Protein AF-A0A2C3XHD0-F1 (afdb_monomer)

Nearest PDB structures (foldseek):
  1s55-assembly1_A  TM=4.162E-01  e=2.729E-02  Mus musculus
  5bnq-assembly1_A  TM=3.839E-01  e=8.454E-02  Homo sapiens
  3mgu-assembly1_A-2  TM=3.265E-01  e=1.300E-01  Saccharomyces cerevisiae
  7f5a-assembly1_E  TM=3.620E-01  e=5.872E-01  Rattus norvegicus
  7sqc-assembly1_1A  TM=3.871E-01  e=2.138E+00  Chlamydomonas reinhardtii

Secondary structure (DSSP, 8-state):
----HHHHHHHHHHHHHHHTT-S-----BGGG--BPPTT----B--S-EETTSSB-SEEEE--SS--EEEEEE-PEEEEETTT--EEEEE-GGGEEEEEEETTT--BPPPEE-BTTEEEETTPPSS-EEEEEEEES-TTEEEEE-EEEEEE-

Solvent-accessible surface area (backbone atoms only — not comparable to full-atom values): 8257 Å² total; per-residue (Å²): 135,84,80,59,71,68,58,59,56,59,54,51,52,55,53,57,62,64,63,67,75,73,68,83,76,69,79,46,37,74,92,63,33,49,46,33,53,89,96,36,53,36,72,28,67,23,77,69,27,48,31,84,71,54,47,29,35,18,33,40,28,30,28,90,71,18,25,22,37,36,39,38,56,56,76,33,39,27,28,33,68,83,79,72,38,82,76,49,78,52,64,63,72,49,33,29,39,29,49,26,32,68,86,78,68,52,58,54,71,74,45,52,52,56,96,54,32,40,76,46,72,76,42,69,55,69,35,50,31,32,33,43,51,44,66,78,54,88,65,39,31,49,31,33,47,35,40,36,40,38,39,96

Sequence (152 aa):
MILSQEIIKKWLLVFVLCFSMFFAFFPQSEASATGGLPGHAGYVYPTNIVTEDGRWDGTLYTTSTHRNVSIHFGAVQLYNKTTKRFVRMGDLEDISFRLCNASTKACTNFKNLRNGQISFPNMKANQKYYLDVSDSYRYYYATAGGEINVDR

Mean predicted aligned error: 11.63 Å

Organism: NCBI:txid64104

Radius of gyration: 19.75 Å; Cα contacts (8 Å, |Δi|>4): 343; chains: 1; bounding box: 64×29×55 Å

Foldseek 3Di:
DPPDPVVVVVVVVVVVVVVVPPPPPLQADAVQAQEDDQPDQDKTKLPKQWAPPSHFSHKGWFAPAFAKKKKFWDWKWWAFPPVRDTDDTDDQQQKWKWKAWPVVRDIDDTDGDDPRMDMDGDHDHGTMITMHMHGPDPGTIIITIMMMGGGD

Structure (mmCIF, N/CA/C/O backbone):
data_AF-A0A2C3XHD0-F1
#
_entry.id   AF-A0A2C3XHD0-F1
#
loop_
_atom_site.group_PDB
_atom_site.id
_atom_site.type_symbol
_atom_site.label_atom_id
_atom_site.label_alt_id
_atom_site.label_comp_id
_atom_site.label_asym_id
_atom_site.label_entity_id
_atom_site.label_seq_id
_atom_site.pdbx_PDB_ins_code
_atom_site.Cartn_x
_atom_site.Cartn_y
_atom_site.Cartn_z
_atom_site.occupancy
_atom_site.B_iso_or_equiv
_atom_site.auth_seq_id
_atom_site.auth_comp_id
_atom_site.auth_asym_id
_atom_site.auth_atom_id
_atom_site.pdbx_PDB_model_num
ATOM 1 N N . MET A 1 1 ? 44.632 -9.689 34.839 1.00 44.59 1 MET A N 1
ATOM 2 C CA . MET A 1 1 ? 43.654 -8.605 34.591 1.00 44.59 1 MET A CA 1
ATOM 3 C C . MET A 1 1 ? 42.338 -9.236 34.172 1.00 44.59 1 MET A C 1
ATOM 5 O O . MET A 1 1 ? 42.217 -9.664 33.034 1.00 44.59 1 MET A O 1
ATOM 9 N N . ILE A 1 2 ? 41.389 -9.372 35.100 1.00 48.00 2 ILE A N 1
ATOM 10 C CA . ILE A 1 2 ? 40.032 -9.836 34.789 1.00 48.00 2 ILE A CA 1
ATOM 11 C C . ILE A 1 2 ? 39.258 -8.585 34.381 1.00 48.00 2 ILE A C 1
ATOM 13 O O . ILE A 1 2 ? 38.876 -7.780 35.228 1.00 48.00 2 ILE A O 1
ATOM 17 N N . LEU A 1 3 ? 39.136 -8.366 33.072 1.00 46.38 3 LEU A N 1
ATOM 18 C CA . LEU A 1 3 ? 38.316 -7.292 32.526 1.00 46.38 3 LEU A CA 1
ATOM 19 C C . LEU A 1 3 ? 36.864 -7.591 32.925 1.00 46.38 3 LEU A C 1
ATOM 21 O O . LEU A 1 3 ? 36.293 -8.600 32.515 1.00 46.38 3 LEU A O 1
ATOM 25 N N . SER A 1 4 ? 36.322 -6.763 33.816 1.00 51.81 4 SER A N 1
ATOM 26 C CA . SER A 1 4 ? 35.020 -6.965 34.445 1.00 51.81 4 SER A CA 1
ATOM 27 C C . SER A 1 4 ? 33.909 -7.105 33.396 1.00 51.81 4 SER A C 1
ATOM 29 O O . SER A 1 4 ? 33.643 -6.182 32.624 1.00 51.81 4 SER A O 1
ATOM 31 N N . GLN A 1 5 ? 33.243 -8.263 33.407 1.00 54.44 5 GLN A N 1
ATOM 32 C CA . GLN A 1 5 ? 32.060 -8.614 32.603 1.00 54.44 5 GLN A CA 1
ATOM 33 C C . GLN A 1 5 ? 30.926 -7.570 32.693 1.00 54.44 5 GLN A C 1
ATOM 35 O O . GLN A 1 5 ? 30.086 -7.473 31.798 1.00 54.44 5 GLN A O 1
ATOM 40 N N . GLU A 1 6 ? 30.927 -6.745 33.741 1.00 54.88 6 GLU A N 1
ATOM 41 C CA . GLU A 1 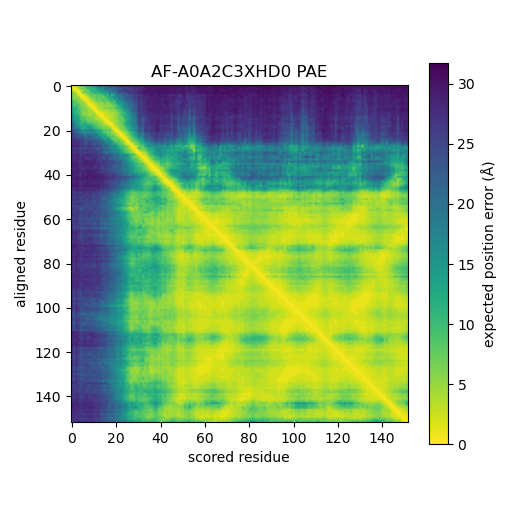6 ? 29.954 -5.673 33.969 1.00 54.88 6 GLU A CA 1
ATOM 42 C C . GLU A 1 6 ? 30.096 -4.501 32.984 1.00 54.88 6 GLU A C 1
ATOM 44 O O . GLU A 1 6 ? 29.111 -3.838 32.653 1.00 54.88 6 GLU A O 1
ATOM 49 N N . ILE A 1 7 ? 31.305 -4.249 32.467 1.00 56.25 7 ILE A N 1
ATOM 50 C CA . ILE A 1 7 ? 31.539 -3.150 31.518 1.00 56.25 7 ILE A CA 1
ATOM 51 C C . ILE A 1 7 ? 30.961 -3.522 30.148 1.00 56.25 7 ILE A C 1
ATOM 53 O O . ILE A 1 7 ? 30.258 -2.720 29.539 1.00 56.25 7 ILE A O 1
ATOM 57 N N . ILE A 1 8 ? 31.154 -4.762 29.693 1.00 55.88 8 ILE A N 1
ATOM 58 C CA . ILE A 1 8 ? 30.661 -5.216 28.383 1.00 55.88 8 ILE A CA 1
ATOM 59 C C . ILE A 1 8 ? 29.124 -5.179 28.335 1.00 55.88 8 ILE A C 1
ATOM 61 O O . ILE A 1 8 ? 28.558 -4.700 27.354 1.00 55.88 8 ILE A O 1
ATOM 65 N N . LYS A 1 9 ? 28.433 -5.580 29.413 1.00 54.16 9 LYS A N 1
ATOM 66 C CA . LYS A 1 9 ? 26.959 -5.533 29.480 1.00 54.16 9 LYS A CA 1
ATOM 67 C C . LYS A 1 9 ? 26.387 -4.116 29.404 1.00 54.16 9 LYS A C 1
ATOM 69 O O . LYS A 1 9 ? 25.390 -3.915 28.713 1.00 54.16 9 LYS A O 1
ATOM 74 N N . LYS A 1 10 ? 27.003 -3.131 30.072 1.00 54.66 10 LYS A N 1
ATOM 75 C CA . LYS A 1 10 ? 26.515 -1.737 30.056 1.00 54.66 10 LYS A CA 1
ATOM 76 C C . LYS A 1 10 ? 26.633 -1.087 28.679 1.00 54.66 10 LYS A C 1
ATOM 78 O O . LYS A 1 10 ? 25.721 -0.374 28.271 1.00 54.66 10 LYS A O 1
ATOM 83 N N . TRP A 1 11 ? 27.711 -1.365 27.951 1.00 53.81 11 TRP A N 1
ATOM 84 C CA . TRP A 1 11 ? 27.910 -0.811 26.610 1.00 53.81 11 TRP A CA 1
ATOM 85 C C . TRP A 1 11 ? 27.073 -1.529 25.542 1.00 53.81 11 TRP A C 1
ATOM 87 O O . TRP A 1 11 ? 26.573 -0.870 24.633 1.00 53.81 11 TRP A O 1
ATOM 97 N N . LEU A 1 12 ? 26.818 -2.837 25.689 1.00 54.72 12 LEU A N 1
ATOM 98 C CA . LEU A 1 12 ? 25.920 -3.579 24.794 1.00 54.72 12 LEU A CA 1
ATOM 99 C C . LEU A 1 12 ? 24.468 -3.073 24.882 1.00 54.72 12 LEU A C 1
ATOM 101 O O . LEU A 1 12 ? 23.786 -2.971 23.868 1.00 54.72 12 LEU A O 1
ATOM 105 N N . LEU A 1 13 ? 24.008 -2.708 26.085 1.00 54.12 13 LEU A N 1
ATOM 106 C CA . LEU A 1 13 ? 22.652 -2.195 26.322 1.00 54.12 13 LEU A CA 1
ATOM 107 C C . LEU A 1 13 ? 22.419 -0.829 25.660 1.00 54.12 13 LEU A C 1
ATOM 109 O O . LEU A 1 13 ? 21.367 -0.613 25.064 1.00 54.12 13 LEU A O 1
ATOM 113 N N . VAL A 1 14 ? 23.417 0.060 25.694 1.00 56.31 14 VAL A N 1
ATOM 114 C CA . VAL A 1 14 ? 23.373 1.349 24.981 1.00 56.31 14 VAL A CA 1
ATOM 115 C C . VAL A 1 14 ? 23.418 1.136 23.463 1.00 56.31 14 VAL A C 1
ATOM 117 O O . VAL A 1 14 ? 22.702 1.809 22.727 1.00 56.31 14 VAL A O 1
ATOM 120 N N . PHE A 1 15 ? 24.187 0.154 22.986 1.00 51.78 15 PHE A N 1
ATOM 121 C CA . PHE A 1 15 ? 24.278 -0.156 21.556 1.00 51.78 15 PHE A CA 1
ATOM 122 C C . PHE A 1 15 ? 22.976 -0.758 20.994 1.00 51.78 15 PHE A C 1
ATOM 124 O O . PHE A 1 15 ? 22.557 -0.396 19.897 1.00 51.78 15 PHE A O 1
ATOM 131 N N . VAL A 1 16 ? 22.287 -1.612 21.763 1.00 55.38 16 VAL A N 1
ATOM 132 C CA . VAL A 1 16 ? 20.978 -2.185 21.389 1.00 55.38 16 VAL A CA 1
ATOM 133 C C . VAL A 1 16 ? 19.855 -1.139 21.449 1.00 55.38 16 VAL A C 1
ATOM 135 O O . VAL A 1 16 ? 18.960 -1.159 20.606 1.00 55.38 16 VAL A O 1
ATOM 138 N N . LEU A 1 17 ? 19.912 -0.185 22.386 1.00 51.09 17 LEU A N 1
ATOM 139 C CA . LEU A 1 17 ? 18.944 0.918 22.466 1.00 51.09 17 LEU A CA 1
ATOM 140 C C . LEU A 1 17 ? 19.106 1.947 21.336 1.00 51.09 17 LEU A C 1
ATOM 142 O O . LEU A 1 17 ? 18.107 2.494 20.881 1.00 51.09 17 LEU A O 1
ATOM 146 N N . CYS A 1 18 ? 20.324 2.176 20.837 1.00 46.56 18 CYS A N 1
ATOM 147 C CA . CYS A 1 18 ? 20.553 3.078 19.702 1.00 46.56 18 CYS A CA 1
ATOM 148 C C . CYS A 1 18 ? 20.215 2.451 18.337 1.00 46.56 18 CYS A C 1
ATOM 150 O O . CYS A 1 18 ? 19.905 3.181 17.399 1.00 46.56 18 CYS A O 1
ATOM 152 N N . PHE A 1 19 ? 20.234 1.119 18.204 1.00 44.50 19 PHE A N 1
ATOM 153 C CA . PHE A 1 19 ? 19.927 0.451 16.930 1.00 44.50 19 PHE A CA 1
ATOM 154 C C . PHE A 1 19 ? 18.427 0.226 16.677 1.00 44.50 19 PHE A C 1
ATOM 156 O O . PHE A 1 19 ? 18.041 -0.109 15.559 1.00 44.50 19 PHE A O 1
ATOM 163 N N . SER A 1 20 ? 17.557 0.442 17.670 1.00 46.00 20 SER A N 1
ATOM 164 C CA . SER A 1 20 ? 16.101 0.320 17.493 1.00 46.00 20 SER A CA 1
ATOM 165 C C . SER A 1 20 ? 15.439 1.568 16.886 1.00 46.00 20 SER A C 1
ATOM 167 O O . SER A 1 20 ? 14.261 1.525 16.538 1.00 46.00 20 SER A O 1
ATOM 169 N N . MET A 1 21 ? 16.191 2.657 16.679 1.00 45.31 21 MET A N 1
ATOM 170 C CA . MET A 1 21 ? 15.717 3.887 16.024 1.00 45.31 21 MET A CA 1
ATOM 171 C C . MET A 1 21 ? 15.876 3.887 14.491 1.00 45.31 21 MET A C 1
ATOM 173 O O . MET A 1 21 ? 15.872 4.945 13.870 1.00 45.31 21 MET A O 1
ATOM 177 N N . PHE A 1 22 ? 15.974 2.718 13.855 1.00 43.69 22 PHE A N 1
ATOM 178 C CA . PHE A 1 22 ? 15.899 2.583 12.395 1.00 43.69 22 PHE A CA 1
ATOM 179 C C . PHE A 1 22 ? 14.638 1.829 11.959 1.00 43.69 22 PHE A C 1
ATOM 181 O O . PHE A 1 22 ? 14.687 0.908 11.151 1.00 43.69 22 PHE A O 1
ATOM 188 N N . PHE A 1 23 ? 13.473 2.250 12.448 1.00 41.38 23 PHE A N 1
ATOM 189 C CA . PHE A 1 23 ? 12.275 2.155 11.620 1.00 41.38 23 PHE A CA 1
ATOM 190 C C . PHE A 1 23 ? 12.090 3.518 10.984 1.00 41.38 23 PHE A C 1
ATOM 192 O O . PHE A 1 23 ? 11.673 4.467 11.643 1.00 41.38 23 PHE A O 1
ATOM 199 N N . ALA A 1 24 ? 12.488 3.612 9.717 1.00 40.97 24 ALA A N 1
ATOM 200 C CA . ALA A 1 24 ? 12.264 4.765 8.869 1.00 40.97 24 ALA A CA 1
ATOM 201 C C . ALA A 1 24 ? 10.762 5.092 8.846 1.00 40.97 24 ALA A C 1
ATOM 203 O O . ALA A 1 24 ? 9.999 4.575 8.034 1.00 40.97 24 ALA A O 1
ATOM 204 N N . PHE A 1 25 ? 10.332 5.941 9.777 1.00 46.97 25 PHE A N 1
ATOM 205 C CA . PHE A 1 25 ? 9.094 6.691 9.685 1.00 46.97 25 PHE A CA 1
ATOM 206 C C . PHE A 1 25 ? 9.306 7.702 8.561 1.00 46.97 25 PHE A C 1
ATOM 208 O O . PHE A 1 25 ? 9.683 8.847 8.794 1.00 46.97 25 PHE A O 1
ATOM 215 N N . PHE A 1 26 ? 9.114 7.271 7.319 1.00 52.34 26 PHE A N 1
ATOM 216 C CA . PHE A 1 26 ? 8.779 8.218 6.272 1.00 52.34 26 PHE A CA 1
ATOM 217 C C . PHE A 1 26 ? 7.381 8.733 6.619 1.00 52.34 26 PHE A C 1
ATOM 219 O O . PHE A 1 26 ? 6.459 7.918 6.712 1.00 52.34 26 PHE A O 1
ATOM 226 N N . PRO A 1 27 ? 7.183 10.036 6.891 1.00 51.12 27 PRO A N 1
ATOM 227 C CA . PRO A 1 27 ? 5.846 10.561 7.089 1.00 51.12 27 PRO A CA 1
ATOM 228 C C . PRO A 1 27 ? 5.157 10.561 5.723 1.00 51.12 27 PRO A C 1
ATOM 230 O O . PRO A 1 27 ? 5.184 11.560 5.008 1.00 51.12 27 PRO A O 1
ATOM 233 N N . GLN A 1 28 ? 4.586 9.417 5.334 1.00 59.41 28 GLN A N 1
ATOM 234 C CA . GLN A 1 28 ? 3.726 9.343 4.164 1.00 59.41 28 GLN A CA 1
ATOM 235 C C . GLN A 1 28 ? 2.593 10.354 4.360 1.00 59.41 28 GLN A C 1
ATOM 237 O O . GLN A 1 28 ? 1.892 10.338 5.379 1.00 59.41 28 GLN A O 1
ATOM 242 N N . SER A 1 29 ? 2.476 11.303 3.430 1.00 57.75 29 SER A N 1
ATOM 243 C CA . SER A 1 29 ? 1.548 12.422 3.590 1.00 57.75 29 SER A CA 1
ATOM 244 C C . SER A 1 29 ? 0.093 11.953 3.472 1.00 57.75 29 SER A C 1
ATOM 246 O O . SER A 1 29 ? -0.294 11.295 2.506 1.00 57.75 29 SER A O 1
ATOM 248 N N . GLU A 1 30 ? -0.734 12.302 4.462 1.00 57.88 30 GLU A N 1
ATOM 249 C CA . GLU A 1 30 ? -2.161 11.937 4.504 1.00 57.88 30 GLU A CA 1
ATOM 250 C C . GLU A 1 30 ? -2.997 12.707 3.465 1.00 57.88 30 GLU A C 1
ATOM 252 O O . GLU A 1 30 ? -4.070 12.256 3.074 1.00 57.88 30 GLU A O 1
ATOM 257 N N . ALA A 1 31 ? -2.493 13.853 2.989 1.00 49.56 31 ALA A N 1
ATOM 258 C CA . ALA A 1 31 ? -3.199 14.781 2.103 1.00 49.56 31 ALA A CA 1
ATOM 259 C C . ALA A 1 31 ? -3.430 14.256 0.672 1.00 49.56 31 ALA A C 1
ATOM 261 O O . ALA A 1 31 ? -4.155 14.885 -0.093 1.00 49.56 31 ALA A O 1
ATOM 262 N N . SER A 1 32 ? -2.823 13.125 0.302 1.00 49.34 32 SER A N 1
ATOM 263 C CA . SER A 1 32 ? -2.914 12.557 -1.051 1.00 49.34 32 SER A CA 1
ATOM 264 C C . SER A 1 32 ? -3.699 11.250 -1.127 1.00 49.34 32 SER A C 1
ATOM 266 O O . SER A 1 32 ? -3.946 10.752 -2.226 1.00 49.34 32 SER A O 1
ATOM 268 N N . ALA A 1 33 ? -4.096 10.694 0.019 1.00 48.44 33 ALA A N 1
ATOM 269 C CA . ALA A 1 33 ? -4.787 9.419 0.073 1.00 48.44 33 ALA A CA 1
ATOM 270 C C . ALA A 1 33 ? -6.238 9.600 -0.397 1.00 48.44 33 ALA A C 1
ATOM 272 O O . ALA A 1 33 ? -7.108 10.017 0.369 1.00 48.44 33 ALA A O 1
ATOM 273 N N . THR A 1 34 ? -6.508 9.287 -1.662 1.00 53.12 34 THR A N 1
ATOM 274 C CA . THR A 1 34 ? -7.874 9.273 -2.202 1.00 53.12 34 THR A CA 1
ATOM 275 C C . THR A 1 34 ? -8.560 7.994 -1.722 1.00 53.12 34 THR A C 1
ATOM 277 O O . THR A 1 34 ? -8.006 6.904 -1.852 1.00 53.12 34 THR A O 1
ATOM 280 N N . GLY A 1 35 ? -9.714 8.106 -1.061 1.00 59.62 35 GLY A N 1
ATOM 281 C CA . GLY A 1 35 ? -10.201 7.008 -0.228 1.00 59.62 35 GLY A CA 1
ATOM 282 C C . GLY A 1 35 ? -11.553 7.208 0.434 1.00 59.62 35 GLY A C 1
ATOM 283 O O . GLY A 1 35 ? -12.076 8.316 0.442 1.00 59.62 35 GLY A O 1
ATOM 284 N N . GLY A 1 36 ? -12.102 6.115 0.973 1.00 56.53 36 GLY A N 1
ATOM 285 C CA . GLY A 1 36 ? -13.499 5.959 1.390 1.00 56.53 36 GLY A CA 1
ATOM 286 C C . GLY A 1 36 ? -13.986 7.012 2.385 1.00 56.53 36 GLY A C 1
ATOM 287 O O . GLY A 1 36 ? -13.197 7.675 3.051 1.00 56.53 36 GLY A O 1
ATOM 288 N N . LEU A 1 37 ? -15.305 7.171 2.497 1.00 58.03 37 LEU A N 1
ATOM 289 C CA . LEU A 1 37 ? -15.910 8.153 3.397 1.00 58.03 37 LEU A CA 1
ATOM 290 C C . LEU A 1 37 ? -15.991 7.621 4.840 1.00 58.03 37 LEU A C 1
ATOM 292 O O . LEU A 1 37 ? -16.277 6.437 5.044 1.00 58.03 37 LEU A O 1
ATOM 296 N N . PRO A 1 38 ? -15.807 8.483 5.859 1.00 54.34 38 PRO A N 1
ATOM 297 C CA . PRO A 1 38 ? -16.022 8.101 7.250 1.00 54.34 38 PRO A CA 1
ATOM 298 C C . PRO A 1 38 ? -17.416 7.486 7.456 1.00 54.34 38 PRO A C 1
ATOM 300 O O . PRO A 1 38 ? -18.424 8.015 6.987 1.00 54.34 38 PRO A O 1
ATOM 303 N N . GLY A 1 39 ? -17.483 6.359 8.167 1.00 50.41 39 GLY A N 1
ATOM 304 C CA . GLY A 1 39 ? -18.748 5.700 8.517 1.00 50.41 39 GLY A CA 1
ATOM 305 C C . GLY A 1 39 ? -19.390 4.856 7.410 1.00 50.41 39 GLY A C 1
ATOM 306 O O . GLY A 1 39 ? -20.433 4.260 7.661 1.00 50.41 39 GLY A O 1
ATOM 307 N N . HIS A 1 40 ? -18.781 4.763 6.224 1.00 53.59 40 HIS A N 1
ATOM 308 C CA . HIS A 1 40 ? -19.243 3.893 5.141 1.00 53.59 40 HIS A CA 1
ATOM 309 C C . HIS A 1 40 ? -18.149 2.872 4.815 1.00 53.59 40 HIS A C 1
ATOM 311 O O . HIS A 1 40 ? -17.034 3.241 4.451 1.00 53.59 40 HIS A O 1
ATOM 317 N N . ALA A 1 41 ? -18.468 1.583 4.940 1.00 53.44 41 ALA A N 1
ATOM 318 C CA . ALA A 1 41 ? -17.664 0.543 4.309 1.00 53.44 41 ALA A CA 1
ATOM 319 C C . ALA A 1 41 ? -17.881 0.679 2.803 1.00 53.44 41 ALA A C 1
ATOM 321 O O . ALA A 1 41 ? -19.020 0.607 2.343 1.00 53.44 41 ALA A O 1
ATOM 322 N N . GLY A 1 42 ? -16.834 1.034 2.065 1.00 57.75 42 GLY A N 1
ATOM 323 C CA . GLY A 1 42 ? -17.024 1.621 0.748 1.00 57.75 42 GLY A CA 1
ATOM 324 C C . GLY A 1 42 ? -15.906 1.321 -0.227 1.00 57.75 42 GLY A C 1
ATOM 325 O O . GLY A 1 42 ? -14.728 1.347 0.125 1.00 57.75 42 GLY A O 1
ATOM 326 N N . TYR A 1 43 ? -16.361 1.077 -1.451 1.00 52.25 43 TYR A N 1
ATOM 327 C CA . TYR A 1 43 ? -15.613 0.915 -2.683 1.00 52.25 43 TYR A CA 1
ATOM 328 C C . TYR A 1 43 ? -14.807 2.179 -2.999 1.00 52.25 43 TYR A C 1
ATOM 330 O O . TYR A 1 43 ? -15.369 3.276 -3.045 1.00 52.25 43 TYR A O 1
ATOM 338 N N . VAL A 1 44 ? -13.507 2.046 -3.253 1.00 62.28 44 VAL A N 1
ATOM 339 C CA . VAL A 1 44 ? -12.645 3.170 -3.642 1.00 62.28 44 VAL A CA 1
ATOM 340 C C . VAL A 1 44 ? -11.858 2.804 -4.886 1.00 62.28 44 VAL A C 1
ATOM 342 O O . VAL A 1 44 ? -11.195 1.773 -4.904 1.00 62.28 44 VAL A O 1
ATOM 345 N N . TYR A 1 45 ? -11.867 3.700 -5.872 1.00 58.72 45 TYR A N 1
ATOM 346 C CA . TYR A 1 45 ? -10.907 3.704 -6.970 1.00 58.72 45 TYR A CA 1
ATOM 347 C C . TYR A 1 45 ? -9.760 4.664 -6.636 1.00 58.72 45 TYR A C 1
ATOM 349 O O . TYR A 1 45 ? -9.878 5.863 -6.908 1.00 58.72 45 TYR A O 1
ATOM 357 N N . PRO A 1 46 ? -8.659 4.217 -6.013 1.00 61.28 46 PRO A N 1
ATOM 358 C CA . PRO A 1 46 ? -7.449 5.019 -6.007 1.00 61.28 46 PRO A CA 1
ATOM 359 C C . PRO A 1 46 ? -6.975 5.173 -7.461 1.00 61.28 46 PRO A C 1
ATOM 361 O O . PRO A 1 46 ? -6.496 4.232 -8.093 1.00 61.28 46 PRO A O 1
ATOM 364 N N . THR A 1 47 ? -7.181 6.365 -8.023 1.00 56.41 47 THR A N 1
ATOM 365 C CA . THR A 1 47 ? -6.889 6.667 -9.434 1.00 56.41 47 THR A CA 1
ATOM 366 C C . THR A 1 47 ? -5.423 7.005 -9.688 1.00 56.41 47 THR A C 1
ATOM 368 O O . THR A 1 47 ? -5.024 7.094 -10.842 1.00 56.41 47 THR A O 1
ATOM 371 N N . ASN A 1 48 ? -4.622 7.188 -8.634 1.00 65.31 48 ASN A N 1
ATOM 372 C CA . ASN A 1 48 ? -3.216 7.578 -8.724 1.00 65.31 48 ASN A CA 1
ATOM 373 C C . ASN A 1 48 ? -2.388 6.878 -7.637 1.00 65.31 48 ASN A C 1
ATOM 375 O O . ASN A 1 48 ? -1.832 7.541 -6.766 1.00 65.31 48 ASN A O 1
ATOM 379 N N . ILE A 1 49 ? -2.340 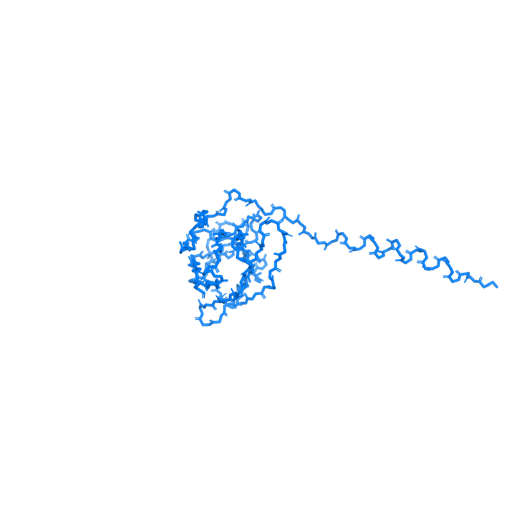5.543 -7.663 1.00 75.81 49 ILE A N 1
ATOM 380 C CA . ILE A 1 49 ? -1.366 4.799 -6.851 1.00 75.81 49 ILE A CA 1
ATOM 381 C C . ILE A 1 49 ? 0.002 5.046 -7.467 1.00 75.81 49 ILE A C 1
ATOM 383 O O . ILE A 1 49 ? 0.171 4.833 -8.670 1.00 75.81 49 ILE A O 1
ATOM 387 N N . VAL A 1 50 ? 0.950 5.533 -6.674 1.00 80.88 50 VAL A N 1
ATOM 388 C CA . VAL A 1 50 ? 2.322 5.790 -7.111 1.00 80.88 50 VAL A CA 1
ATOM 389 C C . VAL A 1 50 ? 3.228 5.330 -5.992 1.00 80.88 50 VAL A C 1
ATOM 391 O O . VAL A 1 50 ? 3.339 5.968 -4.951 1.00 80.88 50 VAL A O 1
ATOM 394 N N . THR A 1 51 ? 3.897 4.214 -6.228 1.00 82.62 51 THR A N 1
ATOM 395 C CA . THR A 1 51 ? 4.718 3.591 -5.202 1.00 82.62 51 THR A CA 1
ATOM 396 C C . THR A 1 51 ? 5.881 4.482 -4.780 1.00 82.62 51 THR A C 1
ATOM 398 O O . THR A 1 51 ? 6.462 5.211 -5.585 1.00 82.62 51 THR A O 1
ATOM 401 N N . GLU A 1 52 ? 6.251 4.404 -3.500 1.00 79.38 52 GLU A N 1
ATOM 402 C CA . GLU A 1 52 ? 7.457 5.042 -2.949 1.00 79.38 52 GLU A CA 1
ATOM 403 C C . GLU A 1 52 ? 7.560 6.568 -3.174 1.00 79.38 52 GLU A C 1
ATOM 405 O O . GLU A 1 52 ? 8.655 7.139 -3.168 1.00 79.38 52 GLU A O 1
ATOM 410 N N . ASP A 1 53 ? 6.437 7.261 -3.363 1.00 74.12 53 ASP A N 1
ATOM 411 C CA . ASP A 1 53 ? 6.398 8.711 -3.593 1.00 74.12 53 ASP A CA 1
ATOM 412 C C . ASP A 1 53 ? 6.323 9.537 -2.290 1.00 74.12 53 ASP A C 1
ATOM 414 O O . ASP A 1 53 ? 6.268 10.771 -2.313 1.00 74.12 53 ASP A O 1
ATOM 418 N N . GLY A 1 54 ? 6.349 8.859 -1.137 1.00 75.25 54 GLY A N 1
ATOM 419 C CA . GLY A 1 54 ? 6.209 9.478 0.180 1.00 75.25 54 GLY A CA 1
ATOM 420 C C . GLY A 1 54 ? 4.770 9.880 0.507 1.00 75.25 54 GLY A C 1
ATOM 421 O O . GLY A 1 54 ? 4.544 10.751 1.353 1.00 75.25 54 GLY A O 1
ATOM 422 N N . ARG A 1 55 ? 3.778 9.275 -0.147 1.00 81.00 55 ARG A N 1
ATOM 423 C CA . ARG A 1 55 ? 2.353 9.476 0.111 1.00 81.00 55 ARG A CA 1
ATOM 424 C C . ARG A 1 55 ? 1.677 8.131 0.362 1.00 81.00 55 ARG A C 1
ATOM 426 O O . ARG A 1 55 ? 2.248 7.081 0.095 1.00 81.00 55 ARG A O 1
ATOM 433 N N . TRP A 1 56 ? 0.495 8.171 0.972 1.00 82.38 56 TRP A N 1
ATOM 434 C CA . TRP A 1 56 ? -0.344 6.978 1.065 1.00 82.38 56 TRP A CA 1
ATOM 435 C C . TRP A 1 56 ? -1.150 6.832 -0.220 1.00 82.38 56 TRP A C 1
ATOM 437 O O . TRP A 1 56 ? -1.764 7.796 -0.683 1.00 82.38 56 TRP A O 1
ATOM 447 N N . ASP A 1 57 ? -1.210 5.611 -0.732 1.00 81.12 57 ASP A N 1
ATOM 448 C CA . ASP A 1 57 ? -1.839 5.281 -2.011 1.00 81.12 57 ASP A CA 1
ATOM 449 C C . ASP A 1 57 ? -3.370 5.213 -1.940 1.00 81.12 57 ASP A C 1
ATOM 451 O O . ASP A 1 57 ? -4.062 5.222 -2.957 1.00 81.12 57 ASP A O 1
ATOM 455 N N . GLY A 1 58 ? -3.930 5.157 -0.729 1.00 80.75 58 GLY A N 1
ATOM 456 C CA . GLY A 1 58 ? -5.373 5.141 -0.525 1.00 80.75 58 GLY A CA 1
ATOM 457 C C . GLY A 1 58 ? -5.790 5.209 0.939 1.00 80.75 58 GLY A C 1
ATOM 458 O O . GLY A 1 58 ? -4.982 5.049 1.853 1.00 80.75 58 GLY A O 1
ATOM 459 N N . THR A 1 59 ? -7.079 5.452 1.168 1.00 84.06 59 THR A N 1
ATOM 460 C CA . THR A 1 59 ? -7.705 5.407 2.502 1.00 84.06 59 THR A CA 1
ATOM 461 C C . THR A 1 59 ? -8.966 4.548 2.467 1.00 84.06 59 THR A C 1
ATOM 463 O O . THR A 1 59 ? -9.721 4.587 1.499 1.00 84.06 59 THR A O 1
ATOM 466 N N . LEU A 1 60 ? -9.240 3.819 3.547 1.00 86.44 60 LEU A N 1
ATOM 467 C CA . LEU A 1 60 ? -10.494 3.090 3.735 1.00 86.44 60 LEU A CA 1
ATOM 468 C C . LEU A 1 60 ? -10.949 3.105 5.197 1.00 86.44 60 LEU A C 1
ATOM 470 O O . LEU A 1 60 ? -10.149 3.318 6.113 1.00 86.44 6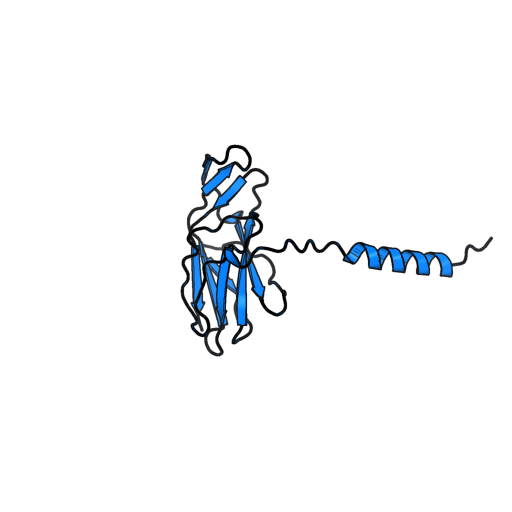0 LEU A O 1
ATOM 474 N N . TYR A 1 61 ? -12.238 2.835 5.407 1.00 87.56 61 TYR A N 1
ATOM 475 C CA . TYR A 1 61 ? -12.854 2.724 6.726 1.00 87.56 61 TYR A CA 1
ATOM 476 C C . TYR A 1 61 ? -13.519 1.360 6.890 1.00 87.56 61 TYR A C 1
ATOM 478 O O . TYR A 1 61 ? -14.264 0.910 6.022 1.00 87.56 61 TYR A O 1
ATOM 486 N N . THR A 1 62 ? -13.266 0.714 8.023 1.00 87.06 62 THR A N 1
ATOM 487 C CA . THR A 1 62 ? -13.986 -0.492 8.445 1.00 87.06 62 THR A CA 1
ATOM 488 C C . THR A 1 62 ? -15.170 -0.115 9.327 1.00 87.06 62 THR A C 1
ATOM 490 O O . THR A 1 62 ? -15.153 0.910 10.012 1.00 87.06 62 THR A O 1
ATOM 493 N N . THR A 1 63 ? -16.187 -0.972 9.375 1.00 86.69 63 THR A N 1
ATOM 494 C CA . THR A 1 63 ? -17.327 -0.842 10.300 1.00 86.69 63 THR A CA 1
ATOM 495 C C . THR A 1 63 ? -17.401 -2.057 11.226 1.00 86.69 63 THR A C 1
ATOM 497 O O . THR A 1 63 ? -16.571 -2.963 11.145 1.00 86.69 63 THR A O 1
ATOM 500 N N . SER A 1 64 ? -18.374 -2.098 12.137 1.00 88.25 64 SER A N 1
ATOM 501 C CA . SER A 1 64 ? -18.631 -3.282 12.970 1.00 88.25 64 SER A CA 1
ATOM 502 C C . SER A 1 64 ? -19.010 -4.519 12.154 1.00 88.25 64 SER A C 1
ATOM 504 O O . SER A 1 64 ? -18.691 -5.632 12.569 1.00 88.25 64 SER A O 1
ATOM 506 N N . THR A 1 65 ? -19.654 -4.327 11.002 1.00 87.56 65 THR A N 1
ATOM 507 C CA . THR A 1 65 ? -20.181 -5.404 10.155 1.00 87.56 65 THR A CA 1
ATOM 508 C C . THR A 1 65 ? -19.392 -5.630 8.877 1.00 87.56 65 THR A C 1
ATOM 510 O O . THR A 1 65 ? -19.613 -6.659 8.259 1.00 87.56 65 THR A O 1
ATOM 513 N N . HIS A 1 66 ? -18.506 -4.707 8.488 1.00 88.56 66 HIS A N 1
ATOM 514 C CA . HIS A 1 66 ? -17.666 -4.811 7.293 1.00 88.56 66 HIS A CA 1
ATOM 515 C C . HIS A 1 66 ? -16.206 -4.611 7.669 1.00 88.56 66 HIS A C 1
ATOM 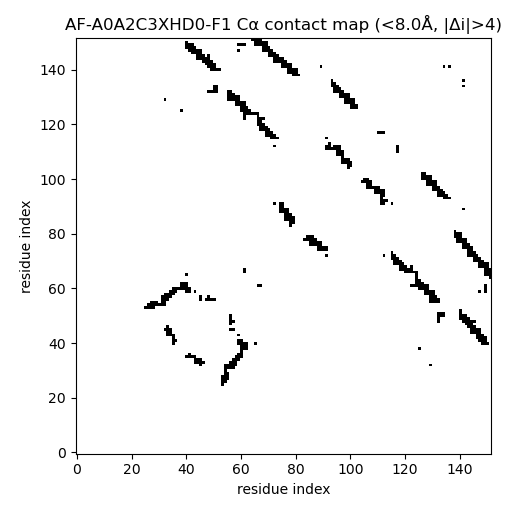517 O O . HIS A 1 66 ? -15.759 -3.491 7.954 1.00 88.56 66 HIS A O 1
ATOM 523 N N . ARG A 1 67 ? -15.494 -5.731 7.762 1.00 90.44 67 ARG A N 1
ATOM 524 C CA . ARG A 1 67 ? -14.148 -5.806 8.337 1.00 90.44 67 ARG A CA 1
ATOM 525 C C . ARG A 1 67 ? -13.155 -6.518 7.431 1.00 90.44 67 ARG A C 1
ATOM 527 O O . ARG A 1 67 ? -11.968 -6.537 7.753 1.00 90.44 67 ARG A O 1
ATOM 534 N N . ASN A 1 68 ? -13.618 -7.098 6.334 1.00 91.19 68 ASN A N 1
ATOM 535 C CA . ASN A 1 68 ? -12.769 -7.768 5.370 1.00 91.19 68 ASN A CA 1
ATOM 536 C C . ASN A 1 68 ? -12.430 -6.779 4.262 1.00 91.19 68 ASN A C 1
ATOM 538 O O . ASN A 1 68 ? -13.319 -6.191 3.664 1.00 91.19 68 ASN A O 1
ATOM 542 N N . VAL A 1 69 ? -11.143 -6.554 4.015 1.00 89.19 69 VAL A N 1
ATOM 543 C CA . VAL A 1 69 ? -10.709 -5.656 2.942 1.00 89.19 69 VAL A CA 1
ATOM 544 C C . VAL A 1 69 ? -10.166 -6.489 1.800 1.00 89.19 69 VAL A C 1
ATOM 546 O O . VAL A 1 69 ? -9.246 -7.281 2.001 1.00 89.19 69 VAL A O 1
ATOM 549 N N . SER A 1 70 ? -10.703 -6.276 0.610 1.00 89.25 70 SER A N 1
ATOM 550 C CA . SER A 1 70 ? -10.235 -6.890 -0.624 1.00 89.25 70 SER A CA 1
ATOM 551 C C . SER A 1 70 ? -9.693 -5.798 -1.536 1.00 89.25 70 SER A C 1
ATOM 553 O O . SER A 1 70 ? -10.333 -4.769 -1.713 1.00 89.25 70 SER A O 1
ATOM 555 N N . ILE A 1 71 ? -8.511 -5.996 -2.107 1.00 86.06 71 ILE A N 1
ATOM 556 C CA . ILE A 1 71 ? -7.935 -5.061 -3.075 1.00 86.06 71 ILE A CA 1
ATOM 557 C C . ILE A 1 71 ? -7.788 -5.799 -4.394 1.00 86.06 71 ILE A C 1
ATOM 559 O O . ILE A 1 71 ? -7.233 -6.899 -4.439 1.00 86.06 71 ILE A O 1
ATOM 563 N N . HIS A 1 72 ? -8.300 -5.184 -5.449 1.00 83.06 72 HIS A N 1
ATOM 564 C CA . HIS A 1 72 ? -8.115 -5.593 -6.828 1.00 83.06 72 HIS A CA 1
ATOM 565 C C . HIS A 1 72 ? -7.206 -4.575 -7.492 1.00 83.06 72 HIS A C 1
ATOM 567 O O . HIS A 1 72 ? -7.291 -3.374 -7.226 1.00 83.06 72 HIS A O 1
ATOM 573 N N . PHE A 1 73 ? -6.309 -5.050 -8.340 1.00 77.44 73 PHE A N 1
ATOM 574 C CA . PHE A 1 73 ? -5.322 -4.178 -8.948 1.00 77.44 73 PHE A CA 1
ATOM 575 C C . PHE A 1 73 ? -5.151 -4.518 -10.418 1.00 77.44 73 PHE A C 1
ATOM 577 O O . PHE A 1 73 ? -4.985 -5.685 -10.779 1.00 77.44 73 PHE A O 1
ATOM 584 N N . GLY A 1 74 ? -5.253 -3.488 -11.256 1.00 76.69 74 GLY A N 1
ATOM 585 C CA . GLY A 1 74 ? -5.117 -3.598 -12.700 1.00 76.69 74 GLY A CA 1
ATOM 586 C C . GLY A 1 74 ? -3.669 -3.467 -13.159 1.00 76.69 74 GLY A C 1
ATOM 587 O O . GLY A 1 74 ? -2.744 -3.416 -12.357 1.00 76.69 74 GLY A O 1
ATOM 588 N N . ALA A 1 75 ? -3.477 -3.399 -14.476 1.00 80.38 75 ALA A N 1
ATOM 589 C CA . ALA A 1 75 ? -2.161 -3.383 -15.105 1.00 80.38 75 ALA A CA 1
ATOM 590 C C . ALA A 1 75 ? -1.246 -2.254 -14.586 1.00 80.38 75 ALA A C 1
ATOM 592 O O . ALA A 1 75 ? -1.671 -1.105 -14.481 1.00 80.38 75 ALA A O 1
ATOM 593 N N . VAL A 1 76 ? 0.025 -2.584 -14.330 1.00 86.00 76 VAL A N 1
ATOM 594 C CA . VAL A 1 76 ? 1.033 -1.670 -13.770 1.00 86.00 76 VAL A CA 1
ATOM 595 C C . VAL A 1 76 ? 1.811 -0.982 -14.878 1.00 86.00 76 VAL A C 1
ATOM 597 O O . VAL A 1 76 ? 2.355 -1.627 -15.771 1.00 86.00 76 VAL A 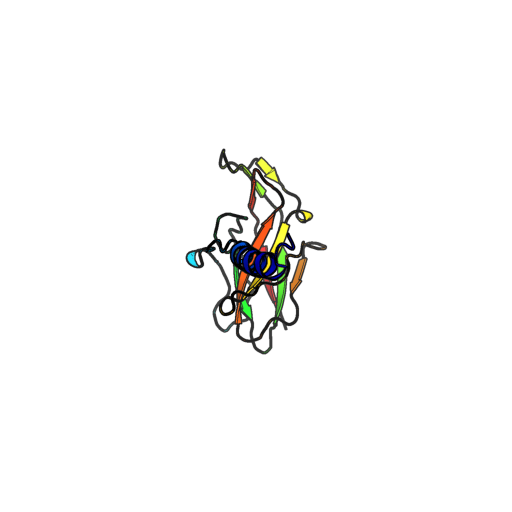O 1
ATOM 600 N N . GLN A 1 77 ? 1.925 0.334 -14.786 1.00 88.81 77 GLN A N 1
ATOM 601 C CA . GLN A 1 77 ? 2.764 1.157 -15.641 1.00 88.81 77 GLN A CA 1
ATOM 602 C C . GLN A 1 77 ? 4.025 1.582 -14.890 1.00 88.81 77 GLN A C 1
ATOM 604 O O . GLN A 1 77 ? 3.958 2.023 -13.745 1.00 88.81 77 GLN A O 1
ATOM 609 N N . LEU A 1 78 ? 5.184 1.483 -15.545 1.00 90.56 78 LEU A N 1
ATOM 610 C CA . LEU A 1 78 ? 6.463 1.891 -14.972 1.00 90.56 78 LEU A CA 1
ATOM 611 C C . LEU A 1 78 ? 6.908 3.241 -15.530 1.00 90.56 78 LEU A C 1
ATOM 613 O O . LEU A 1 78 ? 7.124 3.405 -16.738 1.00 90.56 78 LEU A O 1
ATOM 617 N N . TYR A 1 79 ? 7.108 4.192 -14.621 1.00 89.75 79 TYR A N 1
ATOM 618 C CA . TYR A 1 79 ? 7.609 5.533 -14.902 1.00 89.75 79 TYR A CA 1
ATOM 619 C C . TYR A 1 79 ? 9.053 5.654 -14.435 1.00 89.75 79 TYR A C 1
ATOM 621 O O . TYR A 1 79 ? 9.364 5.419 -13.273 1.00 89.75 79 TYR A O 1
ATOM 629 N N . ASN A 1 80 ? 9.965 6.042 -15.322 1.00 89.94 80 ASN A N 1
ATOM 630 C CA . ASN A 1 80 ? 11.367 6.216 -14.949 1.00 89.94 80 ASN A CA 1
ATOM 631 C C . ASN A 1 80 ? 11.521 7.370 -13.943 1.00 89.94 80 ASN A C 1
ATOM 633 O O . ASN A 1 80 ? 11.106 8.501 -14.218 1.00 89.94 80 ASN A O 1
ATOM 637 N N . LYS A 1 81 ? 12.159 7.099 -12.796 1.00 86.62 81 LYS A N 1
ATOM 638 C CA . LYS A 1 81 ? 12.319 8.079 -11.708 1.00 86.62 81 LYS A CA 1
ATOM 639 C C . LYS A 1 81 ? 13.107 9.322 -12.141 1.00 86.62 81 LYS A C 1
ATOM 641 O O . LYS A 1 81 ? 12.818 10.409 -11.640 1.00 86.62 81 LYS A O 1
ATOM 646 N N . THR A 1 82 ? 14.043 9.182 -13.080 1.00 88.00 82 THR A N 1
ATOM 647 C CA . THR A 1 82 ? 14.902 10.264 -13.583 1.00 88.00 82 THR A CA 1
ATOM 648 C C . THR A 1 82 ? 14.2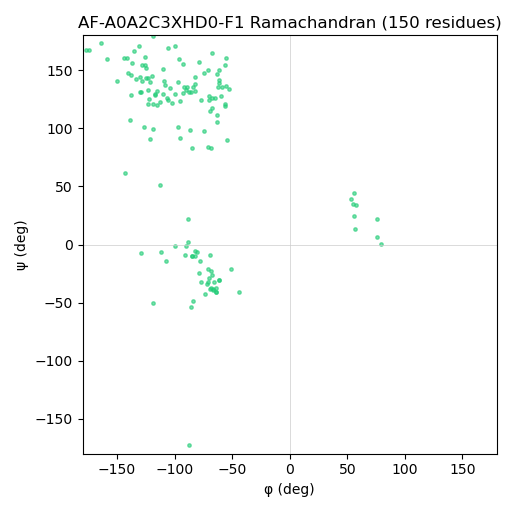38 11.041 -14.712 1.00 88.00 82 THR A C 1
ATOM 650 O O . THR A 1 82 ? 14.125 12.260 -14.637 1.00 88.00 82 THR A O 1
ATOM 653 N N . THR A 1 83 ? 13.782 10.354 -15.762 1.00 89.38 83 THR A N 1
ATOM 654 C CA . THR A 1 83 ? 13.251 11.018 -16.966 1.00 89.38 83 THR A CA 1
ATOM 655 C C . THR A 1 83 ? 11.776 11.388 -16.853 1.00 89.38 83 THR A C 1
ATOM 657 O O . THR A 1 83 ? 11.274 12.106 -17.715 1.00 89.38 83 THR A O 1
ATOM 660 N N . LYS A 1 84 ? 11.082 10.912 -15.807 1.00 83.94 84 LYS A N 1
ATOM 661 C CA . LYS A 1 84 ? 9.654 11.154 -15.537 1.00 83.94 84 LYS A CA 1
ATOM 662 C C . LYS A 1 84 ? 8.745 10.773 -16.712 1.00 83.94 84 LYS A C 1
ATOM 664 O O . LYS A 1 84 ? 7.736 11.420 -16.971 1.00 83.94 84 LYS A O 1
ATOM 669 N N . ARG A 1 85 ? 9.112 9.715 -17.439 1.00 87.50 85 ARG A N 1
ATOM 670 C CA . ARG A 1 85 ? 8.367 9.200 -18.595 1.00 87.50 85 ARG A CA 1
ATOM 671 C C . ARG A 1 85 ? 7.919 7.769 -18.359 1.00 87.50 85 ARG A C 1
ATOM 673 O O . ARG A 1 85 ? 8.664 6.989 -17.763 1.00 87.50 85 ARG A O 1
ATOM 680 N N . PHE A 1 86 ? 6.742 7.438 -18.884 1.00 88.81 86 PHE A N 1
ATOM 681 C CA . PHE A 1 86 ? 6.324 6.053 -19.054 1.00 88.81 86 PHE A CA 1
ATOM 682 C C . PHE A 1 86 ? 7.334 5.325 -19.943 1.00 88.81 86 PHE A C 1
ATOM 684 O O . PHE A 1 86 ? 7.775 5.870 -20.959 1.00 88.81 86 PHE A O 1
ATOM 691 N N . VAL A 1 87 ? 7.705 4.110 -19.548 1.00 90.44 87 VAL A N 1
ATOM 692 C CA . VAL A 1 87 ? 8.671 3.295 -20.295 1.00 90.44 87 VAL A CA 1
ATOM 693 C C . VAL A 1 87 ? 8.045 1.995 -20.772 1.00 90.44 87 VAL A C 1
ATOM 695 O O . VAL A 1 87 ? 8.190 1.645 -21.940 1.00 90.44 87 VAL A O 1
ATOM 698 N N . ARG A 1 88 ? 7.390 1.260 -19.870 1.00 90.31 88 ARG A N 1
ATOM 699 C CA . ARG A 1 88 ? 6.801 -0.053 -20.153 1.00 90.31 88 ARG A CA 1
ATOM 700 C C . ARG A 1 88 ? 5.795 -0.456 -19.078 1.00 90.31 88 ARG A C 1
ATOM 702 O O . ARG A 1 88 ? 5.700 0.197 -18.040 1.00 90.31 88 ARG A O 1
ATOM 709 N N . MET A 1 89 ? 5.109 -1.567 -19.316 1.00 89.94 89 MET A N 1
ATOM 710 C CA . MET A 1 89 ? 4.313 -2.246 -18.296 1.00 89.94 89 MET A CA 1
ATOM 711 C C . MET A 1 89 ? 5.215 -2.996 -17.306 1.00 89.94 89 MET A C 1
ATOM 713 O O . MET A 1 89 ? 6.302 -3.449 -17.678 1.00 89.94 89 MET A O 1
ATOM 717 N N . GLY A 1 90 ? 4.770 -3.079 -16.056 1.00 87.44 90 GLY A N 1
ATOM 718 C CA . GLY A 1 90 ? 5.366 -3.892 -14.999 1.00 87.44 90 GLY A CA 1
ATOM 719 C C . GLY A 1 90 ? 4.530 -5.135 -14.700 1.00 87.44 90 GLY A C 1
ATOM 720 O O . GLY A 1 90 ? 3.388 -5.256 -15.149 1.00 87.44 90 GLY A O 1
ATOM 721 N N . ASP A 1 91 ? 5.109 -6.029 -13.913 1.00 88.00 91 ASP A N 1
ATOM 722 C CA . ASP A 1 91 ? 4.494 -7.259 -13.441 1.00 88.00 91 ASP A CA 1
ATOM 723 C C . ASP A 1 91 ? 3.760 -7.018 -12.118 1.00 88.00 91 ASP A C 1
ATOM 725 O O . ASP A 1 91 ? 4.262 -6.373 -11.198 1.00 88.00 91 ASP A O 1
ATOM 729 N N . LEU A 1 92 ? 2.546 -7.559 -12.003 1.00 83.81 92 LEU A N 1
ATOM 730 C CA . LEU A 1 92 ? 1.732 -7.412 -10.790 1.00 83.81 92 LEU A CA 1
ATOM 731 C C . LEU A 1 92 ? 2.326 -8.139 -9.584 1.00 83.81 92 LEU A C 1
ATOM 733 O O . LEU A 1 92 ? 2.065 -7.758 -8.446 1.00 83.81 92 LEU A O 1
ATOM 737 N N . GLU A 1 93 ? 3.109 -9.188 -9.830 1.00 85.81 93 GLU A N 1
ATOM 738 C CA . GLU A 1 93 ? 3.753 -9.979 -8.781 1.00 85.81 93 GLU A CA 1
ATOM 739 C C . GLU A 1 93 ? 4.844 -9.194 -8.047 1.00 85.81 93 GLU A C 1
ATOM 741 O O . GLU A 1 93 ? 5.126 -9.488 -6.885 1.00 85.81 93 GLU A O 1
ATOM 746 N N . ASP A 1 94 ? 5.395 -8.162 -8.688 1.00 89.06 94 ASP A N 1
ATOM 747 C CA . ASP A 1 94 ? 6.371 -7.248 -8.099 1.00 89.06 94 ASP A CA 1
ATOM 748 C C . ASP A 1 94 ? 5.729 -6.171 -7.222 1.00 89.06 94 ASP A C 1
ATOM 750 O O . ASP A 1 94 ? 6.448 -5.422 -6.562 1.00 89.06 94 ASP A O 1
ATOM 754 N N . ILE A 1 95 ? 4.393 -6.088 -7.186 1.00 87.44 95 ILE A N 1
ATOM 755 C CA . ILE A 1 95 ? 3.665 -5.118 -6.371 1.00 87.44 95 ILE A CA 1
ATOM 756 C C . ILE A 1 95 ? 3.165 -5.770 -5.085 1.00 87.44 95 ILE A C 1
ATOM 758 O O . ILE A 1 95 ? 2.514 -6.819 -5.074 1.00 87.44 95 ILE A O 1
ATOM 762 N N . SER A 1 96 ? 3.457 -5.102 -3.977 1.00 90.81 96 SER A N 1
ATOM 763 C CA . SER A 1 96 ? 3.123 -5.526 -2.627 1.00 90.81 96 SER A CA 1
ATOM 764 C C . SER A 1 96 ? 2.263 -4.484 -1.927 1.00 90.81 96 SER A C 1
ATOM 766 O O . SER A 1 96 ? 2.522 -3.288 -2.000 1.00 90.81 96 SER A O 1
ATOM 768 N N . PHE A 1 97 ? 1.268 -4.950 -1.182 1.00 89.81 97 PHE A N 1
ATOM 769 C CA . PHE A 1 97 ? 0.284 -4.114 -0.501 1.00 89.81 97 PHE A CA 1
ATOM 770 C C . PHE A 1 97 ? 0.289 -4.409 0.992 1.00 89.81 97 PHE A C 1
ATOM 772 O O . PHE A 1 97 ? 0.385 -5.569 1.412 1.00 89.81 97 PHE A O 1
ATOM 779 N N . ARG A 1 98 ? 0.106 -3.374 1.807 1.00 93.06 98 ARG A N 1
ATOM 780 C CA . ARG A 1 98 ? -0.238 -3.519 3.224 1.00 93.06 98 ARG A CA 1
ATOM 781 C C . ARG A 1 98 ? -1.236 -2.457 3.655 1.00 93.06 98 ARG A C 1
ATOM 783 O O . ARG A 1 98 ? -1.365 -1.408 3.033 1.00 93.06 98 ARG A O 1
ATOM 790 N N . LEU A 1 99 ? -1.916 -2.730 4.763 1.00 91.94 99 LEU A N 1
ATOM 791 C CA . LEU A 1 99 ? -2.822 -1.781 5.397 1.00 91.94 99 LEU A CA 1
ATOM 792 C C . LEU A 1 99 ? -2.233 -1.304 6.717 1.00 91.94 99 LEU A C 1
ATOM 794 O O . LEU A 1 99 ? -1.866 -2.117 7.568 1.00 91.94 99 LEU A O 1
ATOM 798 N N . CYS A 1 100 ? -2.198 0.009 6.905 1.00 92.62 100 CYS A N 1
ATOM 799 C CA . CYS A 1 100 ? -1.693 0.653 8.110 1.00 92.62 100 CYS A CA 1
ATOM 800 C C . CYS A 1 100 ? -2.830 1.347 8.856 1.00 92.62 100 CYS A C 1
ATOM 802 O O . CYS A 1 100 ? -3.529 2.192 8.303 1.00 92.62 100 CYS A O 1
ATOM 804 N N . ASN A 1 101 ? -3.047 0.989 10.122 1.00 92.81 101 ASN A N 1
ATOM 805 C CA . ASN A 1 101 ? -4.069 1.627 10.948 1.00 92.81 101 ASN A CA 1
ATOM 806 C C . ASN A 1 101 ? -3.674 3.085 11.224 1.00 92.81 101 ASN A C 1
ATOM 808 O O . ASN A 1 101 ? -2.591 3.352 11.747 1.00 92.81 101 ASN A O 1
ATOM 812 N N . ALA A 1 102 ? -4.564 4.027 10.912 1.00 90.19 102 ALA A N 1
ATOM 813 C CA . ALA A 1 102 ? -4.261 5.451 11.010 1.00 90.19 102 ALA A CA 1
ATOM 814 C C . ALA A 1 102 ? -4.029 5.922 12.457 1.00 90.19 102 ALA A C 1
ATOM 816 O O . ALA A 1 102 ? -3.221 6.826 12.675 1.00 90.19 102 ALA A O 1
ATOM 817 N N . SER A 1 103 ? -4.705 5.307 13.434 1.00 89.94 103 SER A N 1
ATOM 818 C CA . SER A 1 103 ? -4.630 5.672 14.853 1.00 89.94 103 SER A CA 1
ATOM 819 C C . SER A 1 103 ? -3.441 5.023 15.554 1.00 89.94 103 SER A C 1
ATOM 821 O O . SER A 1 103 ? -2.689 5.702 16.242 1.00 89.94 103 SER A O 1
ATOM 823 N N . THR A 1 104 ? -3.246 3.714 15.379 1.00 91.81 104 THR A N 1
ATOM 824 C CA . THR A 1 104 ? -2.189 2.972 16.087 1.00 91.81 104 THR A CA 1
ATOM 825 C C . THR A 1 104 ? -0.871 2.923 15.327 1.00 91.81 104 THR A C 1
ATOM 827 O O . THR A 1 104 ? 0.106 2.416 15.867 1.00 91.81 104 THR A O 1
ATOM 830 N N . LYS A 1 105 ? -0.848 3.365 14.062 1.00 87.75 105 LYS A N 1
ATOM 831 C CA . LYS A 1 105 ? 0.298 3.272 13.137 1.00 87.75 105 LYS A CA 1
ATOM 832 C C . LYS A 1 105 ? 0.817 1.843 12.912 1.00 87.75 105 LYS A C 1
ATOM 834 O O . LYS A 1 105 ? 1.884 1.648 12.344 1.00 87.75 105 LYS A O 1
ATOM 839 N N . ALA A 1 106 ? 0.052 0.834 13.329 1.00 91.94 106 ALA A N 1
ATOM 840 C CA . ALA A 1 106 ? 0.398 -0.567 13.135 1.00 91.94 106 ALA A CA 1
ATOM 841 C C . ALA A 1 106 ? -0.006 -1.000 11.725 1.00 91.94 106 ALA A C 1
ATOM 843 O O . ALA A 1 106 ? -1.147 -0.765 11.316 1.00 91.94 106 ALA A O 1
ATOM 844 N N . CYS A 1 107 ? 0.905 -1.658 11.016 1.00 92.94 107 CYS A N 1
ATOM 845 C CA . CYS A 1 107 ? 0.671 -2.150 9.665 1.00 92.94 107 CYS A CA 1
ATOM 846 C C . CYS A 1 107 ? 0.582 -3.673 9.629 1.00 92.94 107 CYS A C 1
ATOM 848 O O . CYS A 1 1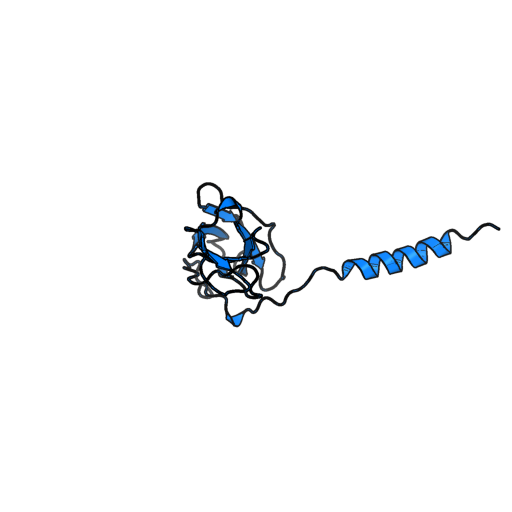07 ? 1.208 -4.369 10.429 1.00 92.94 107 CYS A O 1
ATOM 850 N N . THR A 1 108 ? -0.178 -4.194 8.672 1.00 95.50 108 THR A N 1
ATOM 851 C CA . THR A 1 108 ? -0.075 -5.602 8.292 1.00 95.50 108 THR A CA 1
ATOM 852 C C . THR A 1 108 ? 1.276 -5.870 7.630 1.00 95.50 108 THR A C 1
ATOM 854 O O . THR A 1 108 ? 1.955 -4.952 7.165 1.00 95.50 108 THR A O 1
ATOM 857 N N . ASN A 1 109 ? 1.639 -7.146 7.516 1.00 95.00 109 ASN A N 1
ATOM 858 C CA . ASN A 1 109 ? 2.711 -7.538 6.607 1.00 95.00 109 ASN A CA 1
ATOM 859 C C . ASN A 1 109 ? 2.332 -7.180 5.167 1.00 95.00 109 ASN A C 1
ATOM 861 O O . ASN A 1 109 ? 1.145 -7.197 4.813 1.00 95.00 109 ASN A O 1
ATOM 865 N N . PHE A 1 110 ? 3.349 -6.892 4.358 1.00 93.12 110 PHE A N 1
ATOM 866 C CA . PHE A 1 110 ? 3.192 -6.816 2.916 1.00 93.12 110 PHE A CA 1
ATOM 867 C C . PHE A 1 110 ? 2.745 -8.166 2.367 1.00 93.12 110 PHE A C 1
ATOM 869 O O . PHE A 1 110 ? 3.165 -9.228 2.836 1.00 93.12 110 PHE A O 1
ATOM 876 N N . LYS A 1 111 ? 1.861 -8.106 1.383 1.00 93.25 111 LYS A N 1
ATOM 877 C CA . LYS A 1 111 ? 1.379 -9.260 0.643 1.00 93.25 111 LYS A CA 1
ATOM 878 C C . LYS A 1 111 ? 1.309 -8.885 -0.838 1.00 93.25 111 LYS A C 1
ATOM 880 O O . LYS A 1 111 ? 0.957 -7.755 -1.169 1.00 93.25 111 LYS A O 1
ATOM 885 N N . ASN A 1 112 ? 1.575 -9.847 -1.709 1.00 89.88 112 ASN A N 1
ATOM 886 C CA . ASN A 1 112 ? 1.526 -9.654 -3.156 1.00 89.88 112 ASN A CA 1
ATOM 887 C C . ASN A 1 112 ? 0.164 -10.104 -3.688 1.00 89.88 112 ASN A C 1
ATOM 889 O O . ASN A 1 112 ? -0.547 -10.888 -3.042 1.00 89.88 112 ASN A O 1
ATOM 893 N N . LEU A 1 113 ? -0.191 -9.625 -4.877 1.00 83.94 113 LEU A N 1
ATOM 894 C CA . LEU A 1 113 ? -1.397 -10.067 -5.568 1.00 83.94 113 LEU A CA 1
ATOM 895 C C . LEU A 1 113 ? -1.324 -11.565 -5.866 1.00 83.94 113 LEU A C 1
ATOM 897 O O . LEU A 1 113 ? -0.296 -12.090 -6.288 1.00 83.94 113 LEU A O 1
ATOM 901 N N . ARG A 1 114 ? -2.449 -12.254 -5.680 1.00 80.12 114 ARG A N 1
ATOM 902 C CA . ARG A 1 114 ? -2.657 -13.614 -6.177 1.00 80.12 114 ARG A CA 1
ATOM 903 C C . ARG A 1 114 ? -3.898 -13.599 -7.047 1.00 80.12 114 ARG A C 1
ATOM 905 O O . ARG A 1 114 ? -4.967 -13.227 -6.578 1.00 80.12 114 ARG A O 1
ATOM 912 N N . ASN A 1 115 ? -3.757 -13.979 -8.315 1.00 79.25 115 ASN A N 1
ATOM 913 C CA . ASN A 1 115 ? -4.854 -13.959 -9.289 1.00 79.25 115 ASN A CA 1
ATOM 914 C C . ASN A 1 115 ? -5.554 -12.584 -9.387 1.00 79.25 115 ASN A C 1
ATOM 916 O O . ASN A 1 115 ? -6.775 -12.512 -9.478 1.00 79.25 115 ASN A O 1
ATOM 920 N N . GLY A 1 116 ? -4.788 -11.487 -9.319 1.00 76.94 116 GLY A N 1
ATOM 921 C CA . GLY A 1 116 ? -5.317 -10.120 -9.438 1.00 76.94 116 GLY A CA 1
ATOM 922 C C . GLY A 1 116 ? -6.044 -9.581 -8.199 1.00 76.94 116 GLY A C 1
ATOM 923 O O . GLY A 1 116 ? -6.598 -8.484 -8.257 1.00 76.94 116 GLY A O 1
ATOM 924 N N . GLN A 1 117 ? -6.027 -10.310 -7.077 1.00 86.31 117 GLN A N 1
ATOM 925 C CA . GLN A 1 117 ? -6.668 -9.890 -5.832 1.00 86.31 117 GLN A CA 1
ATOM 926 C C . GLN A 1 117 ? -5.788 -10.167 -4.608 1.00 86.31 117 GLN A C 1
ATOM 928 O O . GLN A 1 117 ? -4.927 -11.049 -4.591 1.00 86.31 117 GLN A O 1
ATOM 933 N N . ILE A 1 118 ? -6.036 -9.413 -3.543 1.00 90.38 118 ILE A N 1
ATOM 934 C CA . ILE A 1 118 ? -5.490 -9.644 -2.213 1.00 90.38 118 ILE A CA 1
ATOM 935 C C . ILE A 1 118 ? -6.547 -9.373 -1.144 1.00 90.38 118 ILE A C 1
ATOM 937 O O . ILE A 1 118 ? -7.396 -8.504 -1.315 1.00 90.38 118 ILE A O 1
ATOM 941 N N . SER A 1 119 ? -6.494 -10.113 -0.033 1.00 91.69 119 SER A N 1
ATOM 942 C CA . SER A 1 119 ? -7.450 -9.962 1.068 1.00 91.69 119 SER A CA 1
ATOM 943 C C . SER A 1 119 ? -6.770 -9.786 2.429 1.00 91.69 119 SER A C 1
ATOM 945 O O . SER A 1 119 ? -5.769 -10.442 2.766 1.00 91.69 119 SER A O 1
ATOM 947 N N . PHE A 1 120 ? -7.352 -8.898 3.230 1.00 93.31 120 PHE A N 1
ATOM 948 C CA . PHE A 1 120 ? -7.022 -8.606 4.618 1.00 93.31 120 PHE A CA 1
ATOM 949 C C . PHE A 1 120 ? -8.272 -8.852 5.473 1.00 93.31 120 PHE A C 1
ATOM 951 O O . PHE A 1 120 ? -9.103 -7.954 5.637 1.00 93.31 120 PHE A O 1
ATOM 958 N N . PRO A 1 121 ? -8.449 -10.079 5.988 1.00 93.62 121 PRO A N 1
ATOM 959 C CA . PRO A 1 121 ? -9.641 -10.425 6.741 1.00 93.62 121 PRO A CA 1
ATOM 960 C C . PRO A 1 121 ? -9.578 -9.908 8.182 1.00 93.62 121 PRO A C 1
ATOM 962 O O . PRO A 1 121 ? -8.501 -9.749 8.759 1.00 93.62 121 PRO A O 1
ATOM 965 N N . ASN A 1 122 ? -10.750 -9.746 8.795 1.00 93.38 122 ASN A N 1
ATOM 966 C CA . ASN A 1 122 ? -10.934 -9.479 10.221 1.00 93.38 122 ASN A CA 1
ATOM 967 C C . ASN A 1 122 ? -10.222 -8.219 10.737 1.00 93.38 122 ASN A C 1
ATOM 969 O O . ASN A 1 122 ? -9.814 -8.163 11.904 1.00 93.38 122 ASN A O 1
ATOM 973 N N . MET A 1 123 ? -10.120 -7.175 9.912 1.00 92.62 123 MET A N 1
ATOM 974 C CA . MET A 1 123 ? -9.547 -5.891 10.319 1.00 92.62 123 MET A CA 1
ATOM 975 C C . MET A 1 123 ? -10.295 -5.330 11.537 1.00 92.62 123 MET A C 1
ATOM 977 O O . MET A 1 123 ? -11.452 -5.675 11.794 1.00 92.62 123 MET A O 1
ATOM 981 N N . LYS A 1 124 ? -9.648 -4.489 12.350 1.00 93.00 124 LYS A N 1
ATOM 982 C CA . LYS A 1 124 ? -10.307 -3.917 13.535 1.00 93.00 124 LYS A CA 1
ATOM 983 C C . LYS A 1 124 ? -11.494 -3.062 13.086 1.00 93.00 124 LYS A C 1
ATOM 985 O O . LYS A 1 124 ? -11.372 -2.308 12.126 1.00 93.00 124 LYS A O 1
ATOM 990 N N . ALA A 1 125 ? -12.627 -3.202 13.766 1.00 91.62 125 ALA A N 1
ATOM 991 C CA . ALA A 1 125 ? -13.868 -2.506 13.433 1.00 91.62 125 ALA A CA 1
ATOM 992 C C . ALA A 1 125 ? -13.805 -1.007 13.752 1.00 91.62 125 ALA A C 1
ATOM 994 O O . ALA A 1 125 ? -13.171 -0.615 14.734 1.00 91.62 125 ALA A O 1
ATOM 995 N N . ASN A 1 126 ? -14.541 -0.197 12.983 1.00 89.38 126 ASN A N 1
ATOM 996 C CA . ASN A 1 126 ? -14.669 1.253 13.174 1.00 89.38 126 ASN A CA 1
ATOM 997 C C . ASN A 1 126 ? -13.306 1.960 13.173 1.00 89.38 126 ASN A C 1
ATOM 999 O O . ASN A 1 126 ? -13.014 2.777 14.046 1.00 89.38 126 ASN A O 1
ATOM 1003 N N . GLN A 1 127 ? -12.438 1.586 12.234 1.00 90.19 127 GLN A N 1
ATOM 1004 C CA . GLN A 1 127 ? -11.086 2.123 12.116 1.00 90.19 127 GLN A CA 1
ATOM 1005 C C . GLN A 1 127 ? -10.839 2.686 10.722 1.00 90.19 127 GLN A C 1
ATOM 1007 O O . GLN A 1 127 ? -11.384 2.203 9.731 1.00 90.19 127 GLN A O 1
ATOM 1012 N N . LYS A 1 128 ? -9.949 3.677 10.661 1.00 89.50 128 LYS A N 1
ATOM 1013 C CA . LYS A 1 128 ? -9.371 4.186 9.418 1.00 89.50 128 LYS A CA 1
ATOM 1014 C C . LYS A 1 128 ? -8.071 3.444 9.117 1.00 89.50 128 LYS A C 1
ATOM 1016 O O . LYS A 1 128 ? -7.227 3.280 10.004 1.00 89.50 128 LYS A O 1
ATOM 1021 N N . TYR A 1 129 ? -7.896 3.054 7.864 1.00 89.75 129 TYR A N 1
ATOM 1022 C CA . TYR A 1 129 ? -6.672 2.453 7.356 1.00 89.75 129 TYR A CA 1
ATOM 1023 C C . TYR A 1 129 ? -6.155 3.226 6.149 1.00 89.75 129 TYR A C 1
ATOM 1025 O O . TYR A 1 129 ? -6.938 3.686 5.319 1.00 89.75 129 TYR A O 1
ATOM 1033 N N . TYR A 1 130 ? -4.835 3.330 6.061 1.00 88.81 130 TYR A N 1
ATOM 1034 C CA . TYR A 1 130 ? -4.133 3.758 4.864 1.00 88.81 130 TYR A CA 1
ATOM 1035 C C . TYR A 1 130 ? -3.656 2.540 4.084 1.00 88.81 130 TYR A C 1
ATOM 1037 O O . TYR A 1 130 ? -3.211 1.552 4.679 1.00 88.81 130 TYR A O 1
ATOM 1045 N N . LEU A 1 131 ? -3.770 2.624 2.764 1.0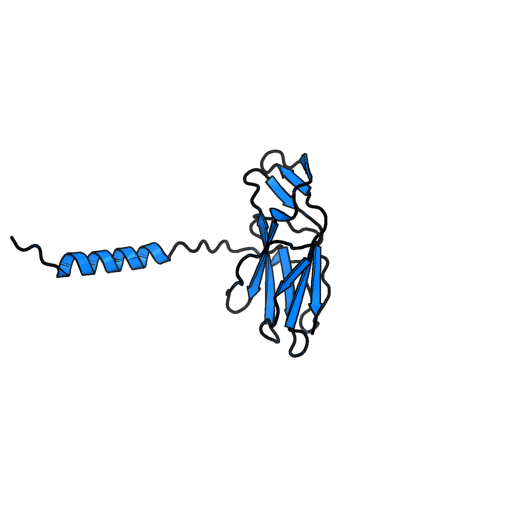0 87.62 131 LEU A N 1
ATOM 1046 C CA . LEU A 1 131 ? -3.143 1.694 1.845 1.00 87.62 131 LEU A CA 1
ATOM 1047 C C . LEU A 1 131 ? -1.719 2.165 1.567 1.00 87.62 131 LEU A C 1
ATOM 1049 O O . LEU A 1 131 ? -1.508 3.334 1.252 1.00 87.62 131 LEU A O 1
ATOM 1053 N N . ASP A 1 132 ? -0.782 1.236 1.683 1.00 88.75 132 ASP A N 1
ATOM 1054 C CA . ASP A 1 132 ? 0.615 1.428 1.320 1.00 88.75 132 ASP A CA 1
ATOM 1055 C C . ASP A 1 132 ? 1.012 0.386 0.290 1.00 88.75 132 ASP A C 1
ATOM 1057 O O . ASP A 1 132 ? 0.818 -0.822 0.507 1.00 88.75 132 ASP A O 1
ATOM 1061 N N . VAL A 1 133 ? 1.531 0.875 -0.829 1.00 87.25 133 VAL A N 1
ATOM 1062 C CA . VAL A 1 133 ? 1.940 0.074 -1.970 1.00 87.25 133 VAL A CA 1
ATOM 1063 C C . VAL A 1 133 ? 3.439 0.232 -2.173 1.00 87.25 133 VAL A C 1
ATOM 1065 O O . VAL A 1 133 ? 3.994 1.326 -2.239 1.00 87.25 133 VAL A O 1
ATOM 1068 N N . SER A 1 134 ? 4.105 -0.907 -2.282 1.00 89.62 134 SER A N 1
ATOM 1069 C CA . SER A 1 134 ? 5.538 -1.005 -2.520 1.00 89.62 134 SER A CA 1
ATOM 1070 C C . SER A 1 134 ? 5.783 -1.884 -3.734 1.00 89.62 134 SER A C 1
ATOM 1072 O O . SER A 1 134 ? 4.965 -2.744 -4.071 1.00 89.62 134 SER A O 1
ATOM 1074 N N . ASP A 1 135 ? 6.914 -1.670 -4.388 1.00 90.00 135 ASP A N 1
ATOM 1075 C CA . ASP A 1 135 ? 7.345 -2.443 -5.537 1.00 90.00 135 ASP A CA 1
ATOM 1076 C C . ASP A 1 135 ? 8.829 -2.820 -5.444 1.00 90.00 135 ASP A C 1
ATOM 1078 O O . ASP A 1 135 ? 9.580 -2.294 -4.623 1.00 90.00 135 ASP A O 1
ATOM 1082 N N . SER A 1 136 ? 9.261 -3.750 -6.293 1.00 89.62 136 SER A N 1
ATOM 1083 C CA . SER A 1 136 ? 10.665 -4.170 -6.392 1.00 89.62 136 SER A CA 1
ATOM 1084 C C . SER A 1 136 ? 11.487 -3.343 -7.406 1.00 89.62 136 SER A C 1
ATOM 1086 O O . SER A 1 136 ? 12.698 -3.551 -7.564 1.00 89.62 136 SER A O 1
ATOM 1088 N N . TYR A 1 137 ? 10.879 -2.372 -8.100 1.00 89.31 137 TYR A N 1
ATOM 1089 C CA . TYR A 1 137 ? 11.473 -1.620 -9.205 1.00 89.31 137 TYR A CA 1
ATOM 1090 C C . TYR A 1 137 ? 12.305 -0.420 -8.746 1.00 89.31 137 TYR A C 1
ATOM 1092 O O . TYR A 1 137 ? 11.940 0.749 -8.864 1.00 89.31 137 TYR A O 1
ATOM 1100 N N . ARG A 1 138 ? 13.560 -0.694 -8.391 1.00 88.00 138 ARG A N 1
ATOM 1101 C CA . ARG A 1 138 ? 14.540 0.312 -7.936 1.00 88.00 138 ARG A CA 1
ATOM 1102 C C . ARG A 1 138 ? 14.593 1.623 -8.744 1.00 88.00 138 ARG A C 1
ATOM 1104 O O . ARG A 1 138 ? 14.768 2.693 -8.164 1.00 88.00 138 ARG A O 1
ATOM 1111 N N . TYR A 1 139 ? 14.497 1.554 -10.073 1.00 87.69 139 TYR A N 1
ATOM 1112 C CA . TYR A 1 139 ? 14.682 2.710 -10.969 1.00 87.69 139 TYR A CA 1
ATOM 1113 C C . TYR A 1 139 ? 13.376 3.349 -11.462 1.00 87.69 139 TYR A C 1
ATOM 1115 O O . TYR A 1 139 ? 13.418 4.338 -12.203 1.00 87.69 139 TYR A O 1
ATOM 1123 N N . TYR A 1 140 ? 12.227 2.801 -11.073 1.00 88.50 140 TYR A N 1
ATOM 1124 C CA . TYR A 1 140 ? 10.926 3.199 -11.595 1.00 88.50 140 TYR A CA 1
ATOM 1125 C C . TYR A 1 140 ? 9.961 3.503 -10.450 1.00 88.50 140 TYR A C 1
ATOM 1127 O O . TYR A 1 140 ? 10.146 3.023 -9.341 1.00 88.50 140 TYR A O 1
ATOM 1135 N N . TYR A 1 141 ? 8.968 4.340 -10.720 1.00 86.69 141 TYR A N 1
ATOM 1136 C CA . TYR A 1 141 ? 7.726 4.344 -9.963 1.00 86.69 141 TYR A CA 1
ATOM 1137 C C . TYR A 1 141 ? 6.771 3.378 -10.649 1.00 86.69 141 TYR A C 1
ATOM 1139 O O . TYR A 1 141 ? 6.622 3.443 -11.877 1.00 86.69 141 TYR A O 1
ATOM 1147 N N . ALA A 1 142 ? 6.135 2.510 -9.875 1.00 87.38 142 ALA A N 1
ATOM 1148 C CA . ALA A 1 142 ? 5.001 1.742 -10.345 1.00 87.38 142 ALA A CA 1
ATOM 1149 C C . ALA A 1 142 ? 3.731 2.561 -10.111 1.00 87.38 142 ALA A C 1
ATOM 1151 O O . ALA A 1 142 ? 3.509 3.104 -9.029 1.00 87.38 142 ALA A O 1
ATOM 1152 N N . THR A 1 143 ? 2.896 2.665 -11.139 1.00 81.44 143 THR A N 1
ATOM 1153 C CA . THR A 1 143 ? 1.579 3.283 -11.022 1.00 81.44 143 THR A CA 1
ATOM 1154 C C . THR A 1 143 ? 0.521 2.426 -11.678 1.00 81.44 143 THR A C 1
ATOM 1156 O O . THR A 1 143 ? 0.760 1.787 -12.703 1.00 81.44 143 THR A O 1
ATOM 1159 N N . ALA A 1 144 ? -0.648 2.379 -11.057 1.00 74.50 144 ALA A N 1
ATOM 1160 C CA . ALA A 1 144 ? -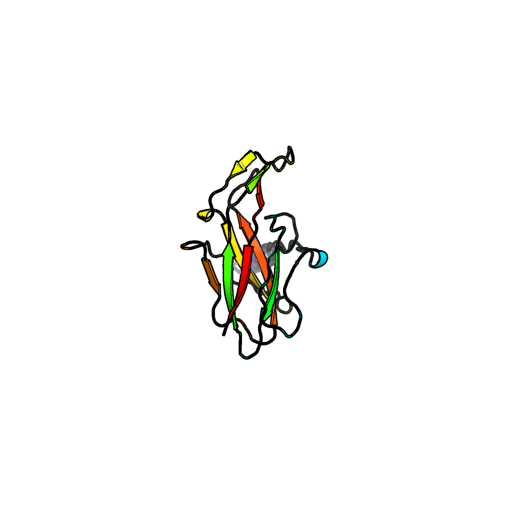1.778 1.626 -11.559 1.00 74.50 144 ALA A CA 1
ATOM 1161 C C . ALA A 1 144 ? -3.083 2.165 -10.972 1.00 74.50 144 ALA A C 1
ATOM 1163 O O . ALA A 1 144 ? -3.102 2.825 -9.931 1.00 74.50 144 ALA A O 1
ATOM 1164 N N . GLY A 1 145 ? -4.180 1.846 -11.654 1.00 72.06 145 GLY A N 1
ATOM 1165 C CA . GLY A 1 145 ? -5.514 1.939 -11.079 1.00 72.06 145 GLY A CA 1
ATOM 1166 C C . GLY A 1 145 ? -5.816 0.689 -10.256 1.00 72.06 145 GLY A C 1
ATOM 1167 O O . GLY A 1 145 ? -5.504 -0.432 -10.670 1.00 72.06 145 GLY A O 1
ATOM 1168 N N . GLY A 1 146 ? -6.437 0.886 -9.098 1.00 72.31 146 GLY A N 1
ATOM 1169 C CA . GLY A 1 146 ? -6.906 -0.195 -8.242 1.00 72.31 146 GLY A CA 1
ATOM 1170 C C . GLY A 1 146 ? -8.350 -0.005 -7.809 1.00 72.31 146 GLY A C 1
ATOM 1171 O O . GLY A 1 146 ? -8.936 1.060 -7.997 1.00 72.31 146 GLY A O 1
ATOM 1172 N N . GLU A 1 147 ? -8.892 -1.043 -7.189 1.00 77.69 147 GLU A N 1
ATOM 1173 C CA . GLU A 1 147 ? -10.193 -1.041 -6.531 1.00 77.69 147 GLU A CA 1
ATOM 1174 C C . GLU A 1 147 ? -10.015 -1.601 -5.124 1.00 77.69 147 GLU A C 1
ATOM 1176 O O . GLU A 1 147 ? -9.395 -2.647 -4.925 1.00 77.69 147 GLU A O 1
ATOM 1181 N N . ILE A 1 148 ? -10.551 -0.904 -4.131 1.00 78.94 148 ILE A N 1
ATOM 1182 C CA . ILE A 1 148 ? -10.532 -1.335 -2.736 1.00 78.94 148 ILE A CA 1
ATOM 1183 C C . ILE A 1 148 ? -11.974 -1.573 -2.308 1.00 78.94 148 ILE A C 1
ATOM 1185 O O . ILE A 1 148 ? -12.774 -0.641 -2.303 1.00 78.94 148 ILE A O 1
ATOM 1189 N N . ASN A 1 149 ? -12.272 -2.802 -1.903 1.00 82.62 149 ASN A N 1
ATOM 1190 C CA . ASN A 1 149 ? -13.560 -3.253 -1.395 1.00 82.62 149 ASN A CA 1
ATOM 1191 C C . ASN A 1 149 ? -13.471 -3.504 0.112 1.00 82.62 149 ASN A C 1
ATOM 1193 O O . ASN A 1 149 ? -12.490 -4.069 0.600 1.00 82.62 149 ASN A O 1
ATOM 1197 N N . VAL A 1 150 ? -14.495 -3.079 0.855 1.00 81.94 150 VAL A N 1
ATOM 1198 C CA . VAL A 1 150 ? -14.633 -3.371 2.288 1.00 81.94 150 VAL A CA 1
ATOM 1199 C C . VAL A 1 150 ? -15.920 -4.157 2.489 1.00 81.94 150 VAL A C 1
ATOM 1201 O O . VAL A 1 150 ? -17.016 -3.599 2.533 1.00 81.94 150 VAL A O 1
ATOM 1204 N N . ASP A 1 151 ? -15.757 -5.464 2.606 1.00 84.38 151 ASP A N 1
ATOM 1205 C CA . ASP A 1 151 ? -16.815 -6.457 2.675 1.00 84.38 151 ASP A CA 1
ATOM 1206 C C . ASP A 1 151 ? -17.069 -6.889 4.125 1.00 84.38 151 ASP A C 1
ATOM 1208 O O . ASP A 1 151 ? -16.324 -6.535 5.050 1.00 84.38 151 ASP A O 1
ATOM 1212 N N . ARG A 1 152 ? -18.144 -7.660 4.321 1.00 78.12 152 ARG A N 1
ATOM 1213 C CA . ARG A 1 152 ? -18.499 -8.242 5.622 1.00 78.12 152 ARG A CA 1
ATOM 1214 C C . ARG A 1 152 ? -17.382 -9.101 6.183 1.00 78.12 152 ARG A C 1
ATOM 1216 O O . ARG A 1 152 ? -16.974 -10.031 5.457 1.00 78.12 152 ARG A O 1
#

pLDDT: mean 75.97, std 16.66, range [40.97, 95.5]